Protein AF-A0A1Q5CU27-F1 (afdb_monomer_lite)

Radius of gyration: 21.7 Å; chains: 1; bounding box: 41×30×62 Å

Foldseek 3Di:
DPPDPDLADDPVRDDPVRVVVNVVVVVVVVVVVVVQVVQQQCQAAPQPRDRADDDDDDHGDNHNDPVSVVVVVVVVVVVVVVD

pLDDT: mean 83.76, std 12.21, range [41.06, 97.56]

Sequence (83 aa):
MTSKTKSTCDENDRNDDCVDSQAGARLDAMNARDEAEEMRECAECELCGKDVAYSGKGRPRRFCAPRCKTAFYRAQRALKAGA

Structure (mmCIF, N/CA/C/O backbone):
data_AF-A0A1Q5CU27-F1
#
_entry.i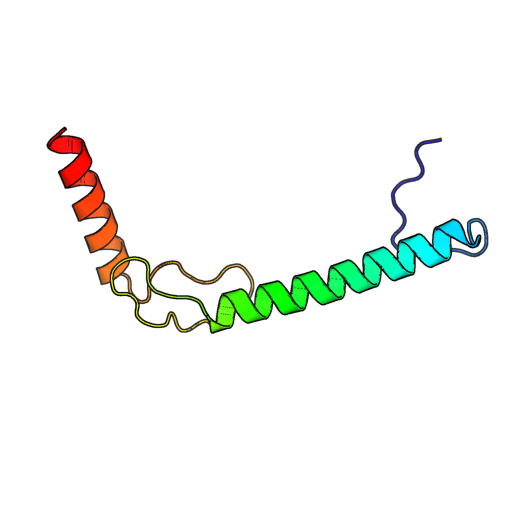d   AF-A0A1Q5CU27-F1
#
loop_
_atom_site.group_PDB
_atom_site.id
_atom_site.type_symbol
_atom_site.label_atom_id
_atom_site.label_alt_id
_atom_site.label_comp_id
_atom_site.label_asym_id
_atom_site.label_entity_id
_atom_site.label_seq_id
_atom_site.pdbx_PDB_ins_code
_atom_site.Cartn_x
_atom_site.Cartn_y
_atom_site.Cartn_z
_atom_site.occupancy
_atom_site.B_iso_or_equiv
_atom_site.auth_seq_id
_atom_site.auth_comp_id
_atom_site.auth_asym_id
_atom_site.auth_atom_id
_atom_site.pdbx_PDB_model_num
ATOM 1 N N . MET A 1 1 ? 24.868 20.650 -16.855 1.00 41.06 1 MET A N 1
ATOM 2 C CA . MET A 1 1 ? 23.740 20.446 -17.785 1.00 41.06 1 MET A CA 1
ATOM 3 C C . MET A 1 1 ? 22.759 19.518 -17.096 1.00 41.06 1 MET A C 1
ATOM 5 O O . MET A 1 1 ? 22.993 18.323 -17.039 1.00 41.06 1 MET A O 1
ATOM 9 N N . THR A 1 2 ? 21.750 20.070 -16.427 1.00 47.56 2 THR A N 1
ATOM 10 C CA . THR A 1 2 ? 20.730 19.278 -15.731 1.00 47.56 2 THR A CA 1
ATOM 11 C C . THR A 1 2 ? 19.667 18.891 -16.747 1.00 47.56 2 THR A C 1
ATOM 13 O O . THR A 1 2 ? 18.635 19.549 -16.877 1.00 47.56 2 THR A O 1
ATOM 16 N N . SER A 1 3 ? 19.958 17.855 -17.533 1.00 53.62 3 SER A N 1
ATOM 17 C CA . SER A 1 3 ? 18.960 17.254 -18.406 1.00 53.62 3 SER A CA 1
ATOM 18 C C . SER A 1 3 ? 17.825 16.755 -17.521 1.00 53.62 3 SER A C 1
ATOM 20 O O . SER A 1 3 ? 17.968 15.786 -16.778 1.00 53.62 3 SER A O 1
ATOM 22 N N . LYS A 1 4 ? 16.710 17.494 -17.550 1.00 56.53 4 LYS A N 1
ATOM 23 C CA . LYS A 1 4 ? 15.389 17.037 -17.116 1.00 56.53 4 LYS A CA 1
ATOM 24 C C . LYS A 1 4 ? 15.258 15.580 -17.544 1.00 56.53 4 LYS A C 1
ATOM 26 O O . LYS A 1 4 ? 15.506 15.293 -18.711 1.00 56.53 4 LYS A O 1
ATOM 31 N N . THR A 1 5 ? 14.905 14.698 -16.620 1.00 58.88 5 THR A N 1
ATOM 32 C CA . THR A 1 5 ? 14.628 13.283 -16.876 1.00 58.88 5 THR A CA 1
ATOM 33 C C . THR A 1 5 ? 13.521 13.174 -17.929 1.00 58.88 5 THR A C 1
ATOM 35 O O . THR A 1 5 ? 12.332 13.178 -17.613 1.00 58.88 5 THR A O 1
ATOM 38 N N . LYS A 1 6 ? 13.903 13.188 -19.211 1.00 61.97 6 LYS A N 1
ATOM 39 C CA . LYS A 1 6 ? 12.988 13.003 -20.335 1.00 61.97 6 LYS A CA 1
ATOM 40 C C . LYS A 1 6 ? 12.492 11.562 -20.266 1.00 61.97 6 LYS A C 1
ATOM 42 O O . LYS A 1 6 ? 13.280 10.644 -20.067 1.00 61.97 6 LYS A O 1
ATOM 47 N N . SER A 1 7 ? 11.187 11.364 -20.424 1.00 65.19 7 SER A N 1
ATOM 48 C CA . SER A 1 7 ? 10.571 10.034 -20.375 1.00 65.19 7 SER A CA 1
ATOM 49 C C . SER A 1 7 ? 10.859 9.180 -21.616 1.00 65.19 7 SER A C 1
ATOM 51 O O . SER A 1 7 ? 10.565 7.990 -21.604 1.00 65.19 7 SER A O 1
ATOM 53 N N . THR A 1 8 ? 11.390 9.777 -22.689 1.00 73.81 8 THR A N 1
ATOM 54 C CA . THR A 1 8 ? 11.683 9.116 -23.970 1.00 73.81 8 THR A CA 1
ATOM 55 C C . THR A 1 8 ? 12.957 9.680 -24.609 1.00 73.81 8 THR A C 1
ATOM 57 O O . THR A 1 8 ? 13.200 10.884 -24.500 1.00 73.81 8 THR A O 1
ATOM 60 N N . CYS A 1 9 ? 13.731 8.844 -25.310 1.00 77.31 9 CYS A N 1
ATOM 61 C CA . CYS A 1 9 ? 14.906 9.244 -26.077 1.00 77.31 9 CYS A CA 1
ATOM 62 C C . CYS A 1 9 ? 14.365 9.920 -27.326 1.00 77.31 9 CYS A C 1
ATOM 64 O O . CYS A 1 9 ? 13.501 9.361 -28.005 1.00 77.31 9 CYS A O 1
ATOM 66 N N . ASP A 1 10 ? 14.883 11.096 -27.636 1.00 78.81 10 ASP A N 1
ATOM 67 C CA . ASP A 1 10 ? 14.696 11.705 -28.945 1.00 78.81 10 ASP A CA 1
ATOM 68 C C . ASP A 1 10 ? 15.946 11.494 -29.813 1.00 78.81 10 ASP A C 1
ATOM 70 O O . ASP A 1 10 ? 16.928 10.888 -29.380 1.00 78.81 10 ASP A O 1
ATOM 74 N N . GLU A 1 11 ? 15.893 11.955 -31.062 1.00 65.81 11 GLU A N 1
ATOM 75 C CA . GLU A 1 11 ? 16.954 11.763 -32.058 1.00 65.81 11 GLU A CA 1
ATOM 76 C C . GLU A 1 11 ? 18.299 12.397 -31.664 1.00 65.81 11 GLU A C 1
ATOM 78 O O . GLU A 1 11 ? 19.331 11.973 -32.175 1.00 65.81 11 GLU A O 1
ATOM 83 N N . ASN A 1 12 ? 18.313 13.365 -30.741 1.00 71.75 12 ASN A N 1
ATOM 84 C CA . ASN A 1 12 ? 19.534 14.058 -30.318 1.00 71.75 12 ASN A CA 1
ATOM 85 C C . ASN A 1 12 ? 20.228 13.378 -29.129 1.00 71.75 12 ASN A C 1
ATOM 87 O O . ASN A 1 12 ? 21.430 13.555 -28.953 1.00 71.75 12 ASN A O 1
ATOM 91 N N . ASP A 1 13 ? 19.484 12.593 -28.342 1.00 71.81 13 ASP A N 1
ATOM 92 C CA . ASP A 1 13 ? 19.964 11.945 -27.111 1.00 71.81 13 ASP A CA 1
ATOM 93 C C . ASP A 1 13 ? 19.963 10.401 -27.219 1.00 71.81 13 ASP A C 1
ATOM 95 O O . ASP A 1 13 ? 20.122 9.693 -26.223 1.00 71.81 13 ASP A O 1
ATOM 99 N N . ARG A 1 14 ? 19.763 9.849 -28.426 1.00 73.25 14 ARG A N 1
ATOM 100 C CA . ARG A 1 14 ? 19.713 8.400 -28.672 1.00 73.25 14 ARG A CA 1
ATOM 101 C C . ARG A 1 14 ? 21.114 7.780 -28.642 1.00 73.25 14 ARG A C 1
ATOM 103 O O . ARG A 1 14 ? 21.779 7.671 -29.668 1.00 73.25 14 ARG A O 1
ATOM 110 N N . ASN A 1 15 ? 21.524 7.330 -27.463 1.00 80.06 15 ASN A N 1
ATOM 111 C CA . ASN A 1 15 ? 22.671 6.450 -27.235 1.00 80.06 15 ASN A CA 1
ATOM 112 C C . ASN A 1 15 ? 22.235 5.192 -26.458 1.00 80.06 15 ASN A C 1
ATOM 114 O O . ASN A 1 15 ? 21.089 5.115 -26.003 1.00 80.06 15 ASN A O 1
ATOM 118 N N . ASP A 1 16 ? 23.134 4.217 -26.325 1.00 80.25 16 ASP A N 1
ATOM 119 C CA . ASP A 1 16 ? 22.841 2.944 -25.650 1.00 80.25 16 ASP A CA 1
ATOM 120 C C . ASP A 1 16 ? 22.374 3.168 -24.198 1.00 80.25 16 ASP A C 1
ATOM 122 O O . ASP A 1 16 ? 21.336 2.640 -23.797 1.00 80.25 16 ASP A O 1
ATOM 126 N N . ASP A 1 17 ? 23.029 4.074 -23.460 1.00 79.75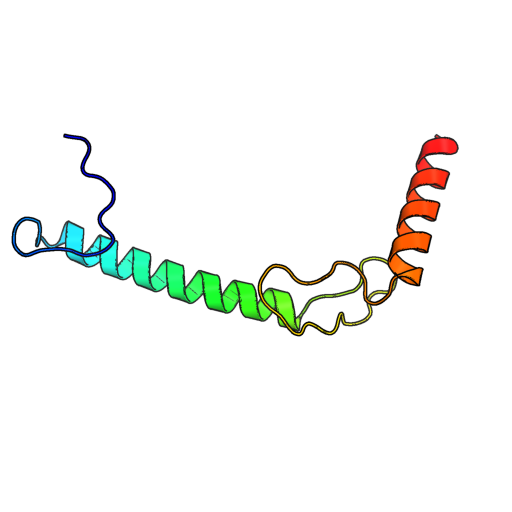 17 ASP A N 1
ATOM 127 C CA . ASP A 1 17 ? 22.666 4.424 -22.077 1.00 79.75 17 ASP A CA 1
ATOM 128 C C . ASP A 1 17 ? 21.224 4.954 -21.951 1.00 79.75 17 ASP A C 1
ATOM 130 O O . ASP A 1 17 ? 20.500 4.633 -21.003 1.00 79.75 17 ASP A O 1
ATOM 134 N N . CYS A 1 18 ? 20.783 5.783 -22.902 1.00 82.38 18 CYS A N 1
ATOM 135 C CA . CYS A 1 18 ? 19.439 6.355 -22.933 1.00 82.38 18 CYS A CA 1
ATOM 136 C C . CYS A 1 18 ? 18.384 5.276 -23.205 1.00 82.38 18 CYS A C 1
ATOM 138 O O . CYS A 1 18 ? 17.320 5.284 -22.573 1.00 82.38 18 CYS A O 1
ATOM 140 N N . VAL A 1 19 ? 18.674 4.352 -24.128 1.00 80.81 19 VAL A N 1
ATOM 141 C CA . VAL A 1 19 ? 17.779 3.243 -24.486 1.00 80.81 19 VAL A CA 1
ATOM 142 C C . VAL A 1 19 ? 17.615 2.293 -23.301 1.00 80.81 19 VAL A C 1
ATOM 144 O O . VAL A 1 19 ? 16.479 1.977 -22.938 1.00 80.81 19 VAL A O 1
ATOM 147 N N . ASP A 1 20 ? 18.716 1.919 -22.650 1.00 81.94 20 ASP A N 1
ATOM 148 C CA . ASP A 1 20 ? 18.708 1.041 -21.477 1.00 81.94 20 ASP A CA 1
ATOM 149 C C . ASP A 1 20 ? 17.981 1.685 -20.293 1.00 81.94 20 ASP A C 1
ATOM 151 O O . ASP A 1 20 ? 17.121 1.061 -19.667 1.00 81.94 20 ASP A O 1
ATOM 155 N N . SER A 1 21 ? 18.234 2.971 -20.037 1.00 81.81 21 SER A N 1
ATOM 156 C CA . SER A 1 21 ? 17.538 3.725 -18.987 1.00 81.81 21 SER A CA 1
ATOM 157 C C . SER A 1 21 ? 16.025 3.782 -19.220 1.00 81.81 21 SER A C 1
ATOM 159 O O . SER A 1 21 ? 15.239 3.700 -18.276 1.00 81.81 21 SER A O 1
ATOM 161 N N . GLN A 1 22 ? 15.583 3.897 -20.474 1.00 83.25 22 GLN A N 1
ATOM 162 C CA . GLN A 1 22 ? 14.161 3.858 -20.818 1.00 83.25 22 GLN A CA 1
ATOM 163 C C . GLN A 1 22 ? 13.539 2.481 -20.706 1.00 83.25 22 GLN A C 1
ATOM 165 O O . GLN A 1 22 ? 12.396 2.367 -20.261 1.00 83.25 22 GLN A O 1
A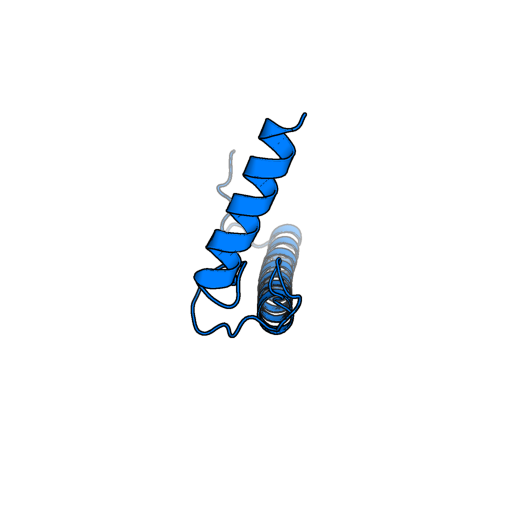TOM 170 N N . ALA A 1 23 ? 14.266 1.449 -21.125 1.00 83.75 23 ALA A N 1
ATOM 171 C CA . ALA A 1 23 ? 13.835 0.076 -20.945 1.00 83.75 23 ALA A CA 1
ATOM 172 C C . ALA A 1 23 ? 13.654 -0.227 -19.449 1.00 83.75 23 ALA A C 1
ATOM 174 O O . ALA A 1 23 ? 12.602 -0.740 -19.066 1.00 83.75 23 ALA A O 1
ATOM 175 N N . GLY A 1 24 ? 14.608 0.197 -18.612 1.00 85.81 24 GLY A N 1
ATOM 176 C CA . GLY A 1 24 ? 14.528 0.122 -17.153 1.00 85.81 24 GLY A CA 1
ATOM 177 C C . GLY A 1 24 ? 13.318 0.870 -16.597 1.00 85.81 24 GLY A C 1
ATOM 178 O O . GLY A 1 24 ? 12.456 0.260 -15.977 1.00 85.81 24 GLY A O 1
ATOM 179 N N . ALA A 1 25 ? 13.164 2.157 -16.921 1.00 86.62 25 ALA A N 1
ATOM 180 C CA . ALA A 1 25 ? 12.033 2.955 -16.441 1.00 86.62 25 ALA A CA 1
ATOM 181 C C . ALA A 1 25 ? 10.665 2.384 -16.866 1.00 86.62 25 ALA A C 1
ATOM 183 O O . ALA A 1 25 ? 9.685 2.472 -16.122 1.00 86.62 25 ALA A O 1
ATOM 184 N N . ARG A 1 26 ? 10.576 1.791 -18.063 1.00 86.56 26 ARG A N 1
ATOM 185 C CA . ARG A 1 26 ? 9.361 1.118 -18.535 1.00 86.56 26 ARG A CA 1
ATOM 186 C C . ARG A 1 26 ? 9.087 -0.164 -17.753 1.00 86.56 26 ARG A C 1
ATOM 188 O O . ARG A 1 26 ? 7.929 -0.398 -17.413 1.00 86.56 26 ARG A O 1
ATOM 195 N N . LEU A 1 27 ? 10.113 -0.974 -17.495 1.00 89.62 27 LEU A N 1
ATOM 196 C CA . LEU A 1 27 ? 9.998 -2.188 -16.691 1.00 89.62 27 LEU A CA 1
ATOM 197 C C . LEU A 1 27 ? 9.590 -1.851 -15.252 1.00 89.62 27 LEU A C 1
ATOM 199 O O . LEU A 1 27 ? 8.634 -2.429 -14.747 1.00 89.62 27 LEU A O 1
ATOM 203 N N . ASP A 1 28 ? 10.219 -0.849 -14.642 1.00 89.69 28 ASP A N 1
ATOM 204 C CA . ASP A 1 28 ? 9.873 -0.366 -13.303 1.00 89.69 28 ASP A CA 1
ATOM 205 C C . ASP A 1 28 ? 8.415 0.103 -13.237 1.00 89.69 28 ASP A C 1
ATOM 207 O O . ASP A 1 28 ? 7.689 -0.213 -12.296 1.00 89.69 28 ASP A O 1
ATOM 211 N N . ALA A 1 29 ? 7.941 0.816 -14.264 1.00 89.06 29 ALA A N 1
ATOM 212 C CA . ALA A 1 29 ? 6.548 1.242 -14.347 1.00 89.06 29 ALA A CA 1
ATOM 213 C C . ALA A 1 29 ? 5.564 0.073 -14.531 1.00 89.06 29 ALA A C 1
ATOM 215 O O . ALA A 1 29 ? 4.419 0.181 -14.090 1.00 89.06 29 ALA A O 1
ATOM 216 N N . MET A 1 30 ? 5.970 -1.018 -15.189 1.00 90.44 30 MET A N 1
ATOM 217 C CA . MET A 1 30 ? 5.171 -2.247 -15.276 1.00 90.44 30 MET A CA 1
ATOM 218 C C . MET A 1 30 ? 5.114 -2.939 -13.914 1.00 90.44 30 MET A C 1
ATOM 220 O O . MET A 1 30 ? 4.021 -3.105 -13.378 1.00 90.44 30 MET A O 1
ATOM 224 N N . ASN A 1 31 ? 6.271 -3.198 -13.302 1.00 93.62 31 ASN A N 1
ATOM 225 C CA . ASN A 1 31 ? 6.372 -3.837 -11.989 1.00 93.62 31 ASN A CA 1
ATOM 226 C C . ASN A 1 31 ? 5.578 -3.070 -10.921 1.00 93.62 31 ASN A C 1
ATOM 228 O O . ASN A 1 31 ? 4.784 -3.656 -10.196 1.00 93.62 31 ASN A O 1
ATOM 232 N N . ALA A 1 32 ? 5.690 -1.738 -10.881 1.00 89.25 32 ALA A N 1
ATOM 233 C CA . ALA A 1 32 ? 4.955 -0.915 -9.922 1.00 89.25 32 ALA A CA 1
ATOM 234 C C . ALA A 1 32 ? 3.42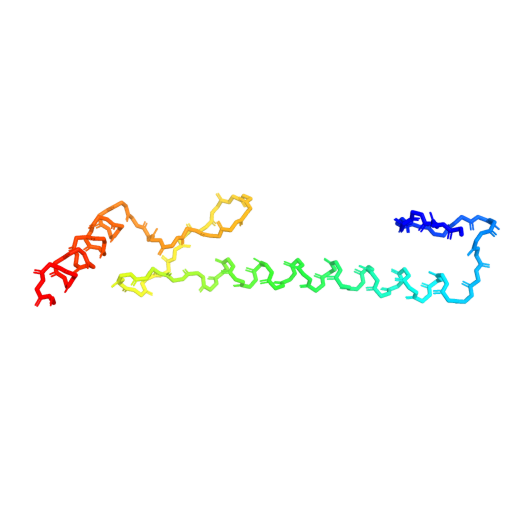5 -0.989 -10.095 1.00 89.25 32 ALA A C 1
ATOM 236 O O . ALA A 1 32 ? 2.674 -0.749 -9.145 1.00 89.25 32 ALA A O 1
ATOM 237 N N . ARG A 1 33 ? 2.930 -1.268 -11.310 1.00 88.12 33 ARG A N 1
ATOM 238 C CA . ARG A 1 33 ? 1.494 -1.475 -11.548 1.00 88.12 33 ARG A CA 1
ATOM 239 C C . ARG A 1 33 ? 1.050 -2.838 -11.042 1.00 88.12 33 ARG A C 1
ATOM 241 O O . ARG A 1 33 ? 0.013 -2.876 -10.380 1.00 88.12 33 ARG A O 1
ATOM 248 N N . ASP A 1 34 ? 1.835 -3.873 -11.313 1.00 89.88 34 ASP A N 1
ATOM 249 C CA . ASP A 1 34 ? 1.561 -5.249 -10.896 1.00 89.88 34 ASP A CA 1
ATOM 250 C C . ASP A 1 34 ? 1.584 -5.358 -9.361 1.00 89.88 34 ASP A C 1
ATOM 252 O O . ASP A 1 34 ? 0.613 -5.802 -8.754 1.00 89.88 34 ASP A O 1
ATOM 256 N N . GLU A 1 35 ? 2.605 -4.798 -8.704 1.00 89.62 35 GLU A N 1
ATOM 257 C CA . GLU A 1 35 ? 2.685 -4.709 -7.236 1.00 89.62 35 GLU A CA 1
ATOM 258 C C . GLU A 1 35 ? 1.486 -3.956 -6.633 1.00 89.62 35 GLU A C 1
ATOM 260 O O . GLU A 1 35 ? 0.947 -4.311 -5.580 1.00 89.62 35 GLU A O 1
ATOM 265 N N . ALA A 1 36 ? 1.041 -2.881 -7.292 1.00 86.62 36 ALA A N 1
ATOM 266 C CA . ALA A 1 36 ? -0.114 -2.120 -6.834 1.00 86.62 36 ALA A CA 1
ATOM 267 C C . ALA A 1 36 ? -1.438 -2.871 -7.032 1.00 86.62 36 ALA A C 1
ATOM 269 O O . ALA A 1 36 ? -2.400 -2.574 -6.320 1.00 86.62 36 ALA A O 1
ATOM 270 N N . GLU A 1 37 ? -1.522 -3.772 -8.008 1.00 86.88 37 GLU A N 1
ATOM 271 C CA . GLU A 1 37 ? -2.662 -4.663 -8.220 1.00 86.88 37 GLU A CA 1
ATOM 272 C C . GLU A 1 37 ? -2.697 -5.754 -7.153 1.00 86.88 37 GLU A C 1
ATOM 274 O O . GLU A 1 37 ? -3.695 -5.844 -6.437 1.00 86.88 37 GLU A O 1
ATOM 279 N N . GLU A 1 38 ? -1.578 -6.440 -6.921 1.00 86.50 38 GLU A N 1
ATOM 280 C CA . GLU A 1 38 ? -1.443 -7.449 -5.864 1.00 86.50 38 GLU A CA 1
ATOM 281 C C . GLU A 1 38 ? -1.819 -6.877 -4.487 1.00 86.50 38 GLU A C 1
ATOM 283 O O . GLU A 1 38 ? -2.624 -7.447 -3.748 1.00 86.50 38 GLU A O 1
ATOM 288 N N . MET A 1 39 ? -1.333 -5.674 -4.158 1.00 86.19 39 MET A N 1
ATOM 289 C CA . MET A 1 39 ? -1.683 -5.004 -2.901 1.00 86.19 39 MET A CA 1
ATOM 290 C C . MET A 1 39 ? -3.191 -4.733 -2.762 1.00 86.19 39 MET A C 1
ATOM 292 O O . MET A 1 39 ? -3.703 -4.652 -1.643 1.00 86.19 39 MET A O 1
ATOM 296 N N . ARG A 1 40 ? -3.914 -4.525 -3.870 1.00 84.56 40 ARG A N 1
ATOM 297 C CA . ARG A 1 40 ? -5.369 -4.289 -3.849 1.00 84.56 40 ARG A CA 1
ATOM 298 C C . ARG A 1 40 ? -6.146 -5.587 -3.700 1.00 84.56 40 ARG A C 1
ATOM 300 O O . ARG A 1 40 ? -7.160 -5.568 -3.007 1.00 84.56 40 ARG A O 1
ATOM 307 N N . GLU A 1 41 ? -5.694 -6.657 -4.342 1.00 83.88 41 GLU A N 1
ATOM 308 C CA . GLU A 1 41 ? -6.317 -7.980 -4.260 1.00 83.88 41 GLU A CA 1
ATOM 309 C C . GLU A 1 41 ? -6.175 -8.573 -2.857 1.00 83.88 41 GLU A C 1
ATOM 311 O O . GLU A 1 41 ? -7.146 -9.075 -2.295 1.00 83.88 41 GLU A O 1
ATOM 316 N N . CYS A 1 42 ? -5.003 -8.405 -2.247 1.00 86.19 42 CYS A N 1
ATOM 317 C CA . CYS A 1 42 ? -4.672 -8.939 -0.927 1.00 86.19 42 CYS A CA 1
ATOM 318 C C . CYS A 1 42 ? -4.950 -7.948 0.221 1.00 86.19 42 CYS A C 1
ATOM 320 O O . CYS A 1 42 ? -4.369 -8.054 1.301 1.00 86.19 42 CYS A O 1
ATOM 322 N N . ALA A 1 43 ? -5.784 -6.924 0.010 1.00 90.25 43 ALA A N 1
ATOM 323 C CA . ALA A 1 43 ? -6.031 -5.908 1.028 1.00 90.25 43 ALA A CA 1
ATOM 324 C C . ALA A 1 43 ? -6.916 -6.442 2.167 1.00 90.25 43 ALA A C 1
ATOM 326 O O . ALA A 1 43 ? -8.113 -6.656 1.985 1.00 90.25 43 ALA A O 1
ATOM 327 N N . GLU A 1 44 ? -6.368 -6.549 3.376 1.00 94.25 44 GLU A N 1
ATOM 328 C CA . GLU A 1 44 ? -7.090 -7.040 4.556 1.00 94.25 44 GLU A CA 1
ATOM 329 C C . GLU A 1 44 ? -7.474 -5.926 5.540 1.00 94.25 44 GLU A C 1
ATOM 331 O O . GLU A 1 44 ? -6.836 -4.875 5.665 1.00 94.25 44 GLU A O 1
ATOM 336 N N . CYS A 1 45 ? -8.555 -6.149 6.287 1.00 94.56 45 CYS A N 1
ATOM 337 C CA . CYS A 1 45 ? -9.006 -5.212 7.301 1.00 94.56 45 CYS A CA 1
ATOM 338 C C . CYS A 1 45 ? -8.122 -5.280 8.551 1.00 94.56 45 CYS A C 1
ATOM 340 O O . CYS A 1 45 ? -8.180 -6.253 9.296 1.00 94.56 45 CYS A O 1
ATOM 342 N N . GLU A 1 46 ? -7.491 -4.162 8.913 1.00 94.88 46 GLU A N 1
ATOM 343 C CA . GLU A 1 46 ? -6.584 -4.077 10.075 1.00 94.88 46 GLU A CA 1
ATOM 344 C C . GLU A 1 46 ? -7.234 -4.358 11.449 1.00 94.88 46 GLU A C 1
ATOM 346 O O . GLU A 1 46 ? -6.532 -4.492 12.445 1.00 94.88 46 GLU A O 1
ATOM 351 N N . LEU A 1 47 ? -8.571 -4.416 11.540 1.00 95.88 47 LEU A N 1
ATOM 352 C CA . LEU A 1 47 ? -9.264 -4.812 12.773 1.00 95.88 47 LEU A CA 1
ATOM 353 C C . LEU A 1 47 ? -9.650 -6.294 12.794 1.00 95.88 47 LEU A C 1
ATOM 355 O O . LEU A 1 47 ? -9.598 -6.916 13.847 1.00 95.88 47 LEU A O 1
ATOM 359 N N . CYS A 1 48 ? -10.161 -6.820 11.679 1.00 94.69 48 CYS A N 1
ATOM 360 C CA . CYS A 1 48 ? -10.863 -8.109 11.670 1.00 94.69 48 CYS A CA 1
ATOM 361 C C . CYS A 1 48 ? -10.307 -9.128 10.674 1.00 94.69 48 CYS A C 1
ATOM 363 O O . CYS A 1 48 ? -10.890 -10.199 10.552 1.00 94.69 48 CYS A O 1
ATOM 365 N N . GLY A 1 49 ? -9.249 -8.785 9.936 1.00 94.00 49 GLY A N 1
ATOM 366 C CA . GLY A 1 49 ? -8.581 -9.660 8.968 1.00 94.00 49 GLY A CA 1
ATOM 367 C C . GLY A 1 49 ? -9.365 -9.940 7.686 1.00 94.00 49 GLY A C 1
ATOM 368 O O . GLY A 1 49 ? -8.832 -10.536 6.773 1.00 94.00 49 GLY A O 1
ATOM 369 N N . LYS A 1 50 ? -10.629 -9.518 7.581 1.00 93.31 50 LYS A N 1
ATOM 370 C CA . LYS A 1 50 ? -11.437 -9.780 6.380 1.00 93.31 50 LYS A CA 1
ATOM 371 C C . LYS A 1 50 ? -10.956 -8.984 5.175 1.00 93.31 50 LYS A C 1
ATOM 373 O O . LYS A 1 50 ? -10.635 -7.802 5.333 1.00 93.31 50 LYS A O 1
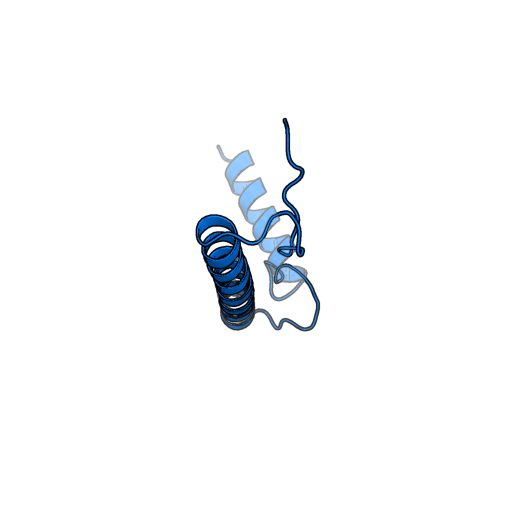ATOM 378 N N . ASP A 1 51 ? -11.098 -9.587 4.001 1.00 91.75 51 ASP A N 1
ATOM 379 C CA . ASP A 1 51 ? -10.861 -8.951 2.709 1.00 91.75 51 ASP A CA 1
ATOM 380 C C . ASP A 1 51 ? -11.597 -7.616 2.588 1.00 91.75 51 ASP A C 1
ATOM 382 O O . ASP A 1 51 ? -12.781 -7.455 2.932 1.00 91.75 51 ASP A O 1
ATOM 386 N N . VAL A 1 52 ? -10.874 -6.622 2.092 1.00 90.50 52 VAL A N 1
ATOM 387 C CA . VAL A 1 52 ? -11.388 -5.291 1.827 1.00 90.50 52 VAL A CA 1
ATOM 388 C C . VAL A 1 52 ? -11.693 -5.197 0.347 1.00 90.50 52 VAL A C 1
ATOM 390 O O . VAL A 1 52 ? -10.818 -4.916 -0.463 1.00 90.50 52 VAL A O 1
ATOM 393 N N . ALA A 1 53 ? -12.977 -5.338 0.011 1.00 81.75 53 ALA A N 1
ATOM 394 C CA . ALA A 1 53 ? -13.451 -5.099 -1.345 1.00 81.75 53 ALA A CA 1
ATOM 395 C C . ALA A 1 53 ? -12.963 -3.728 -1.850 1.00 81.75 53 ALA A C 1
ATOM 397 O O . ALA A 1 53 ? -13.293 -2.669 -1.279 1.00 81.75 53 ALA A O 1
ATOM 398 N N . TYR A 1 54 ? -12.161 -3.779 -2.912 1.00 80.25 54 TYR A N 1
ATOM 399 C CA . TYR A 1 54 ? -11.583 -2.631 -3.584 1.00 80.25 54 TYR A CA 1
ATOM 400 C C . TYR A 1 54 ? -12.223 -2.454 -4.962 1.00 80.25 54 TYR A C 1
ATOM 402 O O . TYR A 1 54 ? -12.193 -3.346 -5.800 1.00 80.25 54 TYR A O 1
ATOM 410 N N . SER A 1 55 ? -12.793 -1.276 -5.204 1.00 67.44 55 SER A N 1
ATOM 411 C CA . SER A 1 55 ? -13.323 -0.881 -6.5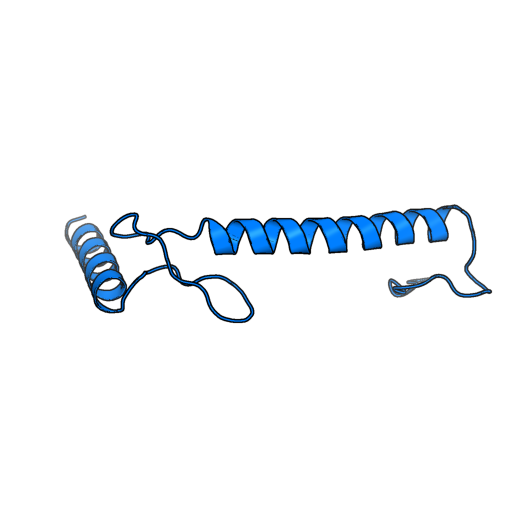10 1.00 67.44 55 SER A CA 1
ATOM 412 C C . SER A 1 55 ? -12.983 0.594 -6.734 1.00 67.44 55 SER A C 1
ATOM 414 O O . SER A 1 55 ? -13.708 1.478 -6.270 1.00 67.44 55 SER A O 1
ATOM 416 N N . GLY A 1 56 ? -11.837 0.900 -7.346 1.00 74.81 56 GLY A N 1
ATOM 417 C CA . GLY A 1 56 ? -11.442 2.294 -7.560 1.00 74.81 56 GLY A CA 1
ATOM 418 C C . GLY A 1 56 ? -10.014 2.506 -8.050 1.00 74.81 56 GLY A C 1
ATOM 419 O O . GLY A 1 56 ? -9.363 1.588 -8.534 1.00 74.81 56 GLY A O 1
ATOM 420 N N . LYS A 1 57 ? -9.547 3.756 -7.938 1.00 77.06 57 LYS A N 1
ATOM 421 C CA . LYS A 1 57 ? -8.155 4.167 -8.175 1.00 77.06 57 LYS A CA 1
ATOM 422 C C . LYS A 1 57 ? -7.481 4.499 -6.840 1.00 77.06 57 LYS A C 1
ATOM 424 O O . LYS A 1 57 ? -8.130 5.010 -5.930 1.00 77.06 57 LYS A O 1
ATOM 429 N N . GLY A 1 58 ? -6.171 4.266 -6.744 1.00 82.81 58 GLY A N 1
ATOM 430 C CA . GLY A 1 58 ? -5.357 4.607 -5.569 1.00 82.81 58 GLY A CA 1
ATOM 431 C C . GLY A 1 58 ? -5.175 3.466 -4.562 1.00 82.81 58 GLY A C 1
ATOM 432 O O . GLY A 1 58 ? -5.347 2.295 -4.897 1.00 82.81 58 GLY A O 1
ATOM 433 N N . ARG A 1 59 ? -4.780 3.805 -3.330 1.00 84.00 59 ARG A N 1
ATOM 434 C CA . ARG A 1 59 ? -4.482 2.826 -2.272 1.00 84.00 59 ARG A CA 1
ATOM 435 C C . ARG A 1 59 ? -5.770 2.177 -1.737 1.00 84.00 59 ARG A C 1
ATOM 437 O O . ARG A 1 59 ? -6.743 2.906 -1.514 1.00 84.00 59 ARG A O 1
ATOM 444 N N . PRO A 1 60 ? -5.798 0.854 -1.492 1.00 87.56 60 PRO A N 1
ATOM 445 C CA . PRO A 1 60 ? -6.951 0.199 -0.887 1.00 87.56 60 PRO A CA 1
ATOM 446 C C . PRO A 1 60 ? -7.283 0.752 0.504 1.00 87.56 60 PRO A C 1
ATOM 448 O O . PRO A 1 60 ? -6.456 1.360 1.196 1.00 87.56 60 PRO A O 1
ATOM 451 N N . ARG A 1 61 ? -8.545 0.576 0.913 1.00 88.75 61 ARG A N 1
ATOM 452 C CA . ARG A 1 61 ? -9.008 1.015 2.235 1.00 88.75 61 ARG A CA 1
ATOM 453 C C . ARG A 1 61 ? -8.381 0.123 3.307 1.00 88.75 61 ARG A C 1
ATOM 455 O O . ARG A 1 61 ? -8.250 -1.073 3.128 1.00 88.75 61 ARG A O 1
ATOM 462 N N . ARG A 1 62 ? -8.085 0.706 4.469 1.00 91.81 62 ARG A N 1
ATOM 463 C CA . ARG A 1 62 ? -7.541 -0.020 5.636 1.00 91.81 62 ARG A CA 1
ATOM 464 C C . ARG A 1 62 ? -8.576 -0.878 6.375 1.00 91.81 62 ARG A C 1
ATOM 466 O O . ARG A 1 62 ? -8.236 -1.720 7.198 1.00 91.81 62 ARG A O 1
ATOM 473 N N . PHE A 1 63 ? -9.862 -0.601 6.155 1.00 94.56 63 PHE A N 1
ATOM 474 C CA . PHE A 1 63 ? -10.956 -1.211 6.904 1.00 94.56 63 PHE A CA 1
ATOM 475 C C . PHE A 1 63 ? -12.090 -1.609 5.964 1.00 94.56 63 PHE A C 1
ATOM 477 O O . PHE A 1 63 ? -12.485 -0.817 5.105 1.00 94.56 63 PHE A O 1
ATOM 484 N N . CYS A 1 64 ? -12.669 -2.789 6.190 1.00 92.50 64 CYS A N 1
ATOM 485 C CA . CYS A 1 64 ? -13.786 -3.306 5.395 1.00 92.50 64 CYS A CA 1
ATOM 486 C C . CYS A 1 64 ? -15.091 -2.514 5.609 1.00 92.50 64 CYS A C 1
ATOM 488 O O . CYS A 1 64 ? -15.945 -2.471 4.727 1.00 92.50 64 CYS A O 1
ATOM 490 N N . ALA A 1 65 ? -15.252 -1.853 6.764 1.00 92.38 65 ALA A N 1
ATOM 491 C CA . ALA A 1 65 ? -16.442 -1.073 7.100 1.00 92.38 65 ALA A CA 1
ATOM 492 C C . ALA A 1 65 ? -16.148 0.075 8.094 1.00 92.38 65 ALA A C 1
ATOM 494 O O . ALA A 1 65 ? -15.206 -0.022 8.890 1.00 92.38 65 ALA A O 1
ATOM 495 N N . PRO A 1 66 ? -16.994 1.130 8.146 1.00 94.94 66 PRO A N 1
ATOM 496 C CA . PRO A 1 66 ? -16.854 2.230 9.108 1.00 94.94 66 PRO A CA 1
ATOM 497 C C . PRO A 1 66 ? -16.842 1.775 10.574 1.00 94.94 66 PRO A C 1
ATOM 499 O O . PRO A 1 66 ? -16.095 2.320 11.383 1.00 94.94 66 PRO A O 1
ATOM 502 N N . ARG A 1 67 ? -17.611 0.730 10.915 1.00 95.94 67 ARG A N 1
ATOM 503 C CA . ARG A 1 67 ? -17.611 0.132 12.263 1.00 95.94 67 ARG A CA 1
ATOM 504 C C . ARG A 1 67 ? -16.225 -0.362 12.684 1.00 95.94 67 ARG A C 1
ATOM 506 O O . ARG A 1 67 ? -15.819 -0.127 13.818 1.00 95.94 67 ARG A O 1
ATOM 513 N N . CYS A 1 68 ? -15.481 -0.972 11.758 1.00 96.44 68 CYS A N 1
ATOM 514 C CA . CYS A 1 68 ? -14.146 -1.497 12.026 1.00 96.44 68 CYS A CA 1
ATOM 515 C C . CYS A 1 68 ? -13.141 -0.361 12.226 1.00 96.44 68 CYS A C 1
ATOM 517 O O . CYS A 1 68 ? -12.361 -0.385 13.172 1.00 96.44 68 CYS A O 1
ATOM 519 N N . LYS A 1 69 ? -13.235 0.695 11.410 1.00 96.06 69 LYS A N 1
ATOM 520 C CA . LYS A 1 69 ? -12.446 1.919 11.600 1.00 96.06 69 LYS A CA 1
ATOM 521 C C . LYS A 1 69 ? -12.657 2.503 13.002 1.00 96.06 69 LYS A C 1
ATOM 523 O O . LYS A 1 69 ? -11.698 2.765 13.722 1.00 96.06 69 LYS A O 1
ATOM 528 N N . THR A 1 70 ? -13.913 2.700 13.399 1.00 97.56 70 THR A N 1
ATOM 529 C CA . THR A 1 70 ? -14.249 3.300 14.697 1.00 97.56 70 THR A CA 1
ATOM 530 C C . THR A 1 70 ? -13.776 2.435 15.864 1.00 97.56 70 THR A C 1
ATOM 532 O O . THR A 1 70 ? -13.171 2.964 16.794 1.00 97.56 70 THR A O 1
ATOM 535 N N . ALA A 1 71 ? -14.012 1.121 15.821 1.00 97.06 71 ALA A N 1
ATOM 536 C CA . ALA A 1 71 ? -13.584 0.205 16.876 1.00 97.06 71 ALA A CA 1
ATOM 537 C C . ALA A 1 71 ? -12.053 0.161 17.022 1.00 97.06 71 ALA A C 1
ATOM 539 O O . ALA A 1 71 ? -11.553 0.290 18.137 1.00 97.06 71 ALA A O 1
ATOM 540 N N . PHE A 1 72 ? -11.314 0.097 15.910 1.00 97.31 72 PHE A N 1
ATOM 541 C CA . PHE A 1 72 ? -9.849 0.124 15.914 1.00 97.31 72 PHE A CA 1
ATOM 542 C C . PHE A 1 72 ? -9.291 1.385 16.589 1.00 97.31 72 PHE A C 1
ATOM 544 O O . PHE A 1 72 ? -8.475 1.304 17.507 1.00 97.31 72 PHE A O 1
ATOM 551 N N . TYR A 1 73 ? -9.773 2.569 16.198 1.00 96.25 73 TYR A N 1
ATOM 552 C CA . TYR A 1 73 ? -9.293 3.818 16.795 1.00 96.25 73 TYR A CA 1
ATOM 553 C C . TYR A 1 73 ? -9.747 4.014 18.245 1.00 96.25 73 TYR A C 1
ATOM 555 O O . TYR A 1 73 ? -9.032 4.655 19.014 1.00 96.25 73 TYR A O 1
ATOM 563 N N . ARG A 1 74 ? -10.905 3.471 18.643 1.00 96.38 74 ARG A N 1
ATOM 564 C CA . ARG A 1 74 ? -11.326 3.458 20.053 1.00 96.38 74 ARG A CA 1
ATOM 565 C C . ARG A 1 74 ? -10.396 2.590 20.897 1.00 96.38 74 ARG A C 1
ATOM 567 O O . ARG A 1 74 ? -9.937 3.062 21.931 1.00 96.38 74 ARG A O 1
ATOM 574 N N . ALA A 1 75 ? -10.068 1.386 20.427 1.00 94.06 75 ALA A N 1
ATOM 575 C CA . ALA A 1 75 ? -9.130 0.494 21.104 1.00 94.06 75 ALA A CA 1
ATOM 576 C C . ALA A 1 75 ? -7.743 1.141 21.248 1.00 94.06 75 ALA A C 1
ATOM 578 O O . ALA A 1 75 ? -7.202 1.189 22.349 1.00 94.06 75 ALA A O 1
ATOM 579 N N . GLN A 1 76 ? -7.209 1.749 20.180 1.00 93.94 76 GLN A N 1
ATOM 580 C CA . GLN A 1 76 ? -5.934 2.473 20.261 1.00 93.94 76 GLN A CA 1
ATOM 581 C C . GLN A 1 76 ? -5.951 3.626 21.270 1.00 93.94 76 GLN A C 1
ATOM 583 O O . GLN A 1 76 ? -4.968 3.846 21.973 1.00 93.94 76 GLN A O 1
ATOM 588 N N . ARG A 1 77 ? -7.045 4.393 21.332 1.00 94.62 77 ARG A N 1
ATOM 589 C CA . ARG A 1 77 ? -7.174 5.497 22.293 1.00 94.62 77 ARG A CA 1
ATOM 590 C C . ARG A 1 77 ? -7.251 4.989 23.731 1.00 94.62 77 ARG A C 1
ATOM 592 O O . ARG A 1 77 ? -6.631 5.597 24.591 1.00 94.62 77 ARG A O 1
ATOM 599 N N . ALA A 1 78 ? -7.960 3.887 23.974 1.00 92.19 78 ALA A N 1
ATOM 600 C CA . ALA A 1 78 ? -8.031 3.263 25.294 1.00 92.19 78 ALA A CA 1
ATOM 601 C C . ALA A 1 78 ? -6.654 2.764 25.759 1.00 92.19 78 ALA A C 1
ATOM 603 O O . ALA A 1 78 ? -6.260 3.045 26.884 1.00 92.19 78 ALA A O 1
ATOM 604 N N . LEU A 1 79 ? -5.888 2.120 24.869 1.00 90.56 79 LEU A N 1
ATOM 605 C CA . LEU A 1 79 ? -4.514 1.692 25.158 1.00 90.56 79 LEU A CA 1
ATOM 606 C C . LEU A 1 79 ? -3.602 2.872 25.516 1.00 90.56 79 LEU A C 1
ATOM 608 O O . LEU A 1 79 ? -2.822 2.777 26.451 1.00 90.56 79 LEU A O 1
ATOM 612 N N . LYS A 1 80 ? -3.725 3.997 24.801 1.00 87.00 80 LYS A N 1
ATOM 613 C CA . LYS A 1 80 ? -2.939 5.212 25.075 1.00 87.00 80 LYS A CA 1
ATOM 614 C C . LYS A 1 80 ? -3.354 5.957 26.343 1.00 87.00 80 LYS A C 1
ATOM 616 O O . LYS A 1 80 ? -2.556 6.722 26.853 1.00 87.00 80 LYS A O 1
ATOM 621 N N . ALA A 1 81 ? -4.600 5.807 26.785 1.00 79.12 81 ALA A N 1
ATOM 622 C CA . ALA A 1 81 ? -5.109 6.454 27.993 1.00 79.12 81 ALA A CA 1
ATOM 623 C C . ALA A 1 81 ? -4.878 5.615 29.260 1.00 79.12 81 ALA A C 1
ATOM 625 O O . ALA A 1 81 ? -4.988 6.142 30.361 1.00 79.12 81 ALA A O 1
ATOM 626 N N . GLY A 1 82 ? -4.612 4.314 29.101 1.00 68.56 82 GLY A N 1
ATOM 627 C CA . GLY A 1 82 ? -4.242 3.403 30.185 1.00 68.56 82 GLY A CA 1
ATOM 628 C C . GLY A 1 82 ? -2.732 3.202 30.361 1.00 68.56 82 GLY A C 1
ATOM 629 O O . GLY A 1 82 ? -2.352 2.375 31.186 1.00 68.56 82 GLY A O 1
ATOM 630 N N . ALA A 1 83 ? -1.904 3.906 29.582 1.00 54.19 83 ALA A N 1
ATOM 631 C CA . ALA A 1 83 ? -0.447 3.990 29.710 1.00 54.19 83 ALA A CA 1
ATOM 632 C C . ALA A 1 83 ? -0.064 5.359 30.283 1.00 54.19 83 ALA A C 1
ATOM 634 O O . ALA A 1 83 ? 0.910 5.408 31.063 1.00 54.19 83 ALA A O 1
#

Secondary structure (DSSP, 8-state):
------SS--TTT-SHHHHHHHHHHHHHHHHHHHHHHHHHHT-B-TTT--B----SSSSPPS-SSHHHHHHHHHHHHHHHH--